Protein AF-A0A2I3BQN6-F1 (afdb_monomer)

Radius of gyration: 63.48 Å; Cα contacts (8 Å, |Δi|>4): 26; chains: 1; bounding box: 117×75×175 Å

Secondary structure (DSSP, 8-state):
-BTTB--PPP-----PPP-PPPP--PPPTT---GGG-HHHHS--------S---TT------SPPTT--PPPP-SSTT-TTSPPPPPP--PPPPSTTSTTT-GGGS--TT------GGGTSPPPPP--SS---PPPPS-S----GGG--GGG--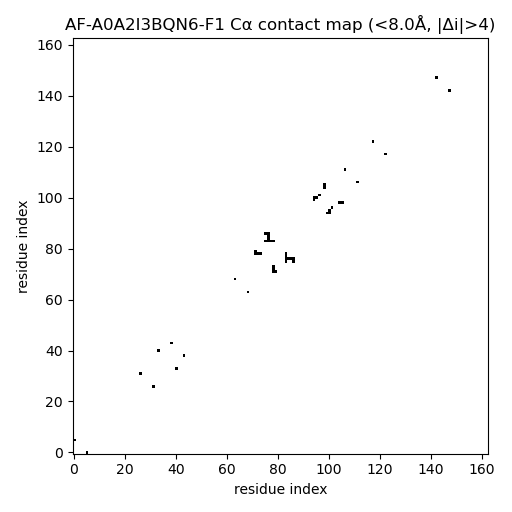---------

Organism: Mus musculus (NCBI:txid10090)

Nearest PDB structures (foldseek):
  8snb-assembly1_5B  TM=1.659E-01  e=2.841E-05  Strongylocentrotus purpuratus

Solvent-accessible surface area (backbone atoms only — not comparable to full-atom values): 12373 Å² total; per-residue (Å²): 130,57,104,80,58,78,91,73,81,86,86,80,87,83,76,82,81,79,79,75,75,77,76,84,80,70,72,58,94,85,64,72,60,68,85,79,34,53,82,76,78,40,96,67,82,86,85,82,78,90,72,83,85,58,85,87,67,80,70,75,72,86,65,74,56,95,84,61,71,81,78,77,69,79,76,64,71,72,30,90,90,49,95,57,68,89,72,85,80,84,78,75,85,63,58,81,91,33,75,83,66,43,66,82,78,56,72,53,97,81,65,69,76,88,71,70,62,67,78,86,41,92,67,78,88,85,83,68,99,61,82,87,70,73,71,78,75,87,75,71,87,73,73,57,91,85,66,69,70,80,88,73,72,79,82,78,81,75,85,80,82,82,133

Structure (mmCIF, N/CA/C/O backbone):
data_AF-A0A2I3BQN6-F1
#
_entry.id   AF-A0A2I3BQN6-F1
#
loop_
_atom_site.group_PDB
_atom_site.id
_atom_site.type_symbol
_atom_site.label_atom_id
_atom_site.label_alt_id
_atom_site.label_comp_id
_atom_site.label_asym_id
_atom_site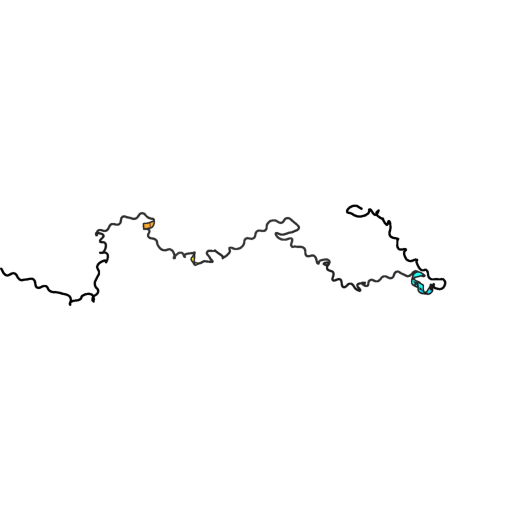.label_entity_id
_atom_site.label_seq_id
_atom_site.pdbx_PDB_ins_code
_atom_site.Cartn_x
_atom_site.Cartn_y
_atom_site.Cartn_z
_atom_site.occupancy
_atom_site.B_iso_or_equiv
_atom_site.auth_seq_id
_atom_site.auth_comp_id
_atom_site.auth_asym_id
_atom_site.auth_atom_id
_atom_site.pdbx_PDB_model_num
ATOM 1 N N . MET A 1 1 ? 85.678 -12.597 -0.741 1.00 39.19 1 MET A N 1
ATOM 2 C CA . MET A 1 1 ? 84.507 -13.455 -0.469 1.00 39.19 1 MET A CA 1
ATOM 3 C C . MET A 1 1 ? 83.895 -12.991 0.848 1.00 39.19 1 MET A C 1
ATOM 5 O O . MET A 1 1 ? 84.502 -13.217 1.883 1.00 39.19 1 MET A O 1
ATOM 9 N N . THR A 1 2 ? 82.772 -12.272 0.824 1.00 55.06 2 THR A N 1
ATOM 10 C CA . THR A 1 2 ? 81.922 -12.042 2.011 1.00 55.06 2 THR A CA 1
ATOM 11 C C . THR A 1 2 ? 80.655 -12.890 1.861 1.00 55.06 2 THR A C 1
ATOM 13 O O . THR A 1 2 ? 80.403 -13.429 0.784 1.00 55.06 2 THR A O 1
ATOM 16 N N . VAL A 1 3 ? 79.857 -13.027 2.924 1.00 59.25 3 VAL A N 1
ATOM 17 C CA . VAL A 1 3 ? 78.671 -13.914 3.045 1.00 59.25 3 VAL A CA 1
ATOM 18 C C . VAL A 1 3 ? 77.561 -13.665 1.986 1.00 59.25 3 VAL A C 1
ATOM 20 O O . VAL A 1 3 ? 76.537 -14.340 1.981 1.00 59.25 3 VAL A O 1
ATOM 23 N N . ARG A 1 4 ? 77.760 -12.753 1.022 1.00 61.00 4 ARG A N 1
ATOM 24 C CA . ARG A 1 4 ? 76.897 -12.541 -0.156 1.00 61.00 4 ARG A CA 1
ATOM 25 C C . ARG A 1 4 ? 77.674 -12.418 -1.484 1.00 61.00 4 ARG A C 1
ATOM 27 O O . ARG A 1 4 ? 77.410 -11.514 -2.266 1.00 61.00 4 ARG A O 1
ATOM 34 N N . GLY A 1 5 ? 78.598 -13.343 -1.755 1.00 68.06 5 GLY A N 1
ATOM 35 C CA . GLY A 1 5 ? 79.178 -13.563 -3.094 1.00 68.06 5 GLY A CA 1
ATOM 36 C C . GLY A 1 5 ? 80.190 -12.513 -3.588 1.00 68.06 5 GLY A C 1
ATOM 37 O O . GLY A 1 5 ? 80.454 -11.506 -2.932 1.00 68.06 5 GLY A O 1
ATOM 38 N N . THR A 1 6 ? 80.825 -12.783 -4.735 1.00 60.34 6 THR A N 1
ATOM 39 C CA . THR A 1 6 ? 81.730 -11.857 -5.444 1.00 60.34 6 THR A CA 1
ATOM 40 C C . THR A 1 6 ? 80.936 -10.750 -6.135 1.00 60.34 6 THR A C 1
ATOM 42 O O . THR A 1 6 ? 79.955 -11.022 -6.822 1.00 60.34 6 THR A O 1
ATOM 45 N N . VAL A 1 7 ? 81.364 -9.497 -5.964 1.00 61.19 7 VAL A N 1
ATOM 46 C CA . VAL A 1 7 ? 80.705 -8.315 -6.539 1.00 61.19 7 VAL A CA 1
ATOM 47 C C . VAL A 1 7 ? 80.866 -8.334 -8.063 1.00 61.19 7 VAL A C 1
ATOM 49 O O . VAL A 1 7 ? 81.908 -7.952 -8.587 1.00 61.19 7 VAL A O 1
ATOM 52 N N . GLY A 1 8 ? 79.853 -8.822 -8.777 1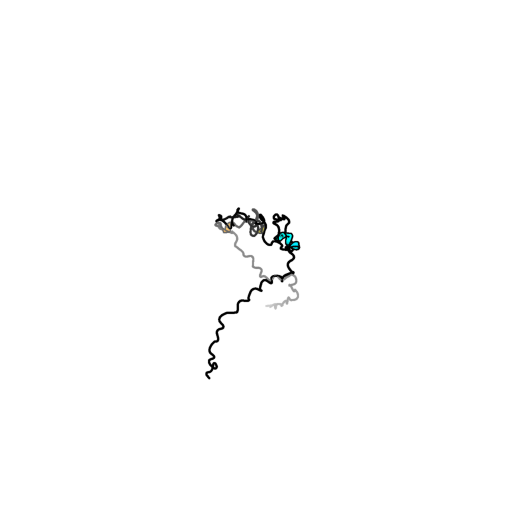.00 62.69 8 GLY A N 1
ATOM 53 C CA . GLY A 1 8 ? 79.733 -8.652 -10.222 1.00 62.69 8 GLY A CA 1
ATOM 54 C C . GLY A 1 8 ? 79.116 -7.291 -10.528 1.00 62.69 8 GLY A C 1
ATOM 55 O O . GLY A 1 8 ? 78.039 -6.976 -10.023 1.00 62.69 8 GLY A O 1
ATOM 56 N N . SER A 1 9 ? 79.793 -6.470 -11.328 1.00 58.34 9 SER A N 1
ATOM 57 C CA . SER A 1 9 ? 79.262 -5.186 -11.795 1.00 58.34 9 SER A CA 1
ATOM 58 C C . SER A 1 9 ? 77.971 -5.401 -12.607 1.00 58.34 9 SER A C 1
ATOM 60 O O . SER A 1 9 ? 77.933 -6.319 -13.430 1.00 58.34 9 SER A O 1
ATOM 62 N N . PRO A 1 10 ? 76.912 -4.589 -12.428 1.00 65.62 10 PRO A N 1
ATOM 63 C CA . PRO A 1 10 ? 75.674 -4.752 -13.187 1.00 65.62 10 PRO A CA 1
ATOM 64 C C . PRO A 1 10 ? 75.888 -4.420 -14.673 1.00 65.62 10 PRO A C 1
ATOM 66 O O . PRO A 1 10 ? 76.428 -3.367 -15.009 1.00 65.62 10 PRO A O 1
ATOM 69 N N . ALA A 1 11 ? 75.441 -5.305 -15.569 1.00 63.69 11 ALA A N 1
ATOM 70 C CA . ALA A 1 11 ? 75.417 -5.068 -17.011 1.00 63.69 11 ALA A CA 1
ATOM 71 C C . ALA A 1 11 ? 74.028 -4.560 -17.427 1.00 63.69 11 ALA A C 1
ATOM 73 O O . ALA A 1 11 ? 73.046 -5.298 -17.372 1.00 63.69 11 ALA A O 1
ATOM 74 N N . PHE A 1 12 ? 73.942 -3.296 -17.842 1.00 61.16 12 PHE A N 1
ATOM 75 C CA . PHE A 1 12 ? 72.704 -2.697 -18.341 1.00 61.16 12 PHE A CA 1
ATOM 76 C C . PHE A 1 12 ? 72.662 -2.773 -19.871 1.00 61.16 12 PHE A C 1
ATOM 78 O O . PHE A 1 12 ? 73.498 -2.178 -20.548 1.00 61.16 12 PHE A O 1
ATOM 85 N N . SER A 1 13 ? 71.679 -3.480 -20.435 1.00 67.06 13 SER A N 1
ATOM 86 C CA . SER A 1 13 ? 71.393 -3.437 -21.873 1.00 67.06 13 SER A CA 1
ATOM 87 C C . SER A 1 13 ? 70.465 -2.260 -22.170 1.00 67.06 13 SER A C 1
ATOM 89 O O . SER A 1 13 ? 69.272 -2.308 -21.868 1.00 67.06 13 SER A O 1
ATOM 91 N N . ILE A 1 14 ? 71.005 -1.195 -22.753 1.00 67.25 14 ILE A N 1
ATOM 92 C CA . ILE A 1 14 ? 70.216 -0.051 -23.204 1.00 67.25 14 ILE A CA 1
ATOM 93 C C . ILE A 1 14 ? 69.794 -0.346 -24.650 1.00 67.25 14 ILE A C 1
ATOM 95 O O . ILE A 1 14 ? 70.642 -0.483 -25.524 1.00 67.25 14 ILE A O 1
ATOM 99 N N . TYR A 1 15 ? 68.481 -0.437 -24.870 1.00 59.84 15 TYR A N 1
ATOM 100 C CA . TYR A 1 15 ? 67.782 -0.573 -26.157 1.00 59.84 15 TYR A CA 1
ATOM 101 C C . TYR A 1 15 ? 67.713 -1.963 -26.825 1.00 59.84 15 TYR A C 1
ATOM 103 O O . TYR A 1 15 ? 68.685 -2.514 -27.337 1.00 59.84 15 TYR A O 1
ATOM 111 N N . GLY A 1 16 ? 66.483 -2.486 -26.921 1.00 62.53 16 GLY A N 1
ATOM 112 C CA . GLY A 1 16 ? 66.115 -3.523 -27.883 1.00 62.53 16 GLY A CA 1
ATOM 113 C C . GLY A 1 16 ? 66.118 -2.953 -29.305 1.00 62.53 16 GLY A C 1
ATOM 114 O O . GLY A 1 16 ? 65.673 -1.829 -29.534 1.00 62.53 16 GLY A O 1
ATOM 115 N N . ARG A 1 17 ? 66.646 -3.715 -30.268 1.00 66.94 17 ARG A N 1
ATOM 116 C CA . ARG A 1 17 ? 66.668 -3.321 -31.684 1.00 66.94 17 ARG A CA 1
ATOM 117 C C . ARG A 1 17 ? 65.242 -3.147 -32.209 1.00 66.94 17 ARG A C 1
ATOM 119 O O . ARG A 1 17 ? 64.417 -4.046 -32.062 1.00 66.94 17 ARG A O 1
ATOM 126 N N . LEU A 1 18 ? 64.975 -2.014 -32.859 1.00 66.50 18 LEU A N 1
ATOM 127 C CA . LEU A 1 18 ? 63.734 -1.789 -33.596 1.00 66.50 18 LEU A CA 1
ATOM 128 C C . LEU A 1 18 ? 63.651 -2.835 -34.720 1.00 66.50 18 LEU A C 1
ATOM 130 O O . LEU A 1 18 ? 64.569 -2.933 -35.536 1.00 66.50 18 LEU A O 1
ATOM 134 N N . SER A 1 19 ? 62.584 -3.638 -34.760 1.00 63.38 19 SER A N 1
ATOM 135 C CA . SER A 1 19 ? 62.330 -4.494 -35.924 1.00 63.38 19 SER A CA 1
ATOM 136 C C . SER A 1 19 ? 62.107 -3.591 -37.130 1.00 63.38 19 SER A C 1
ATOM 138 O O . SER A 1 19 ? 61.153 -2.816 -37.150 1.00 63.38 19 SER A O 1
ATOM 140 N N . HIS A 1 20 ? 62.997 -3.668 -38.120 1.00 64.81 20 HIS A N 1
ATOM 141 C CA . HIS A 1 20 ? 62.781 -3.015 -39.403 1.00 64.81 20 HIS A CA 1
ATOM 142 C C . HIS A 1 20 ? 61.470 -3.537 -39.992 1.00 64.81 20 HIS A C 1
ATOM 144 O O . HIS A 1 20 ? 61.307 -4.742 -40.194 1.00 64.81 20 HIS A O 1
ATOM 150 N N . THR A 1 21 ? 60.535 -2.629 -40.262 1.00 66.38 21 THR A N 1
ATOM 151 C CA . THR A 1 21 ? 59.369 -2.902 -41.100 1.00 66.38 21 THR A CA 1
ATOM 152 C C . THR A 1 21 ? 59.869 -3.567 -42.379 1.00 66.38 21 THR A C 1
ATOM 154 O O . THR A 1 21 ? 60.828 -3.077 -42.980 1.00 66.38 21 THR A O 1
ATOM 157 N N . ALA A 1 22 ? 59.278 -4.702 -42.762 1.00 70.56 22 ALA A N 1
ATOM 158 C CA . ALA A 1 22 ? 59.712 -5.438 -43.944 1.00 70.56 22 ALA A CA 1
ATOM 159 C C . ALA A 1 22 ? 59.810 -4.483 -45.151 1.00 70.56 22 ALA A C 1
ATOM 161 O O . ALA A 1 22 ? 58.896 -3.674 -45.349 1.00 70.56 22 ALA A O 1
ATOM 162 N N . PRO A 1 23 ? 60.900 -4.532 -45.941 1.00 68.56 23 PRO A N 1
ATOM 163 C CA . PRO A 1 23 ? 61.029 -3.676 -47.109 1.00 68.56 23 PRO A CA 1
ATOM 164 C C . PRO A 1 23 ? 59.864 -3.961 -48.056 1.00 68.56 23 PRO A C 1
ATOM 166 O O . PRO A 1 23 ? 59.533 -5.119 -48.316 1.00 68.56 23 PRO A O 1
ATOM 169 N N . VAL A 1 24 ? 59.226 -2.900 -48.555 1.00 69.75 24 VAL A N 1
ATOM 170 C CA . VAL A 1 24 ? 58.180 -3.007 -49.575 1.00 69.75 24 VAL A CA 1
ATOM 171 C C . VAL A 1 24 ? 58.809 -3.673 -50.794 1.00 69.75 24 VAL A C 1
ATOM 173 O O . VAL A 1 24 ? 59.597 -3.058 -51.509 1.00 69.75 24 VAL A O 1
ATOM 176 N N . LEU A 1 25 ? 58.505 -4.955 -51.000 1.00 73.69 25 LEU A N 1
ATOM 177 C CA . LEU A 1 25 ? 58.992 -5.715 -52.142 1.00 73.69 25 LEU A CA 1
ATOM 178 C C . LEU A 1 25 ? 58.265 -5.209 -53.385 1.00 73.69 25 LEU A C 1
ATOM 180 O O . LEU A 1 25 ? 57.142 -5.621 -53.683 1.00 73.69 25 LEU A O 1
ATOM 184 N N . THR A 1 26 ? 58.893 -4.283 -54.098 1.00 75.50 26 THR A N 1
ATOM 185 C CA . THR A 1 26 ? 58.421 -3.884 -55.417 1.00 75.50 26 THR A CA 1
ATOM 186 C C . THR A 1 26 ? 58.622 -5.057 -56.380 1.00 75.50 26 THR A C 1
ATOM 188 O O . THR A 1 26 ? 59.652 -5.739 -56.336 1.00 75.50 26 THR A O 1
ATOM 191 N N . PRO A 1 27 ? 57.631 -5.374 -57.228 1.00 81.88 27 PRO A N 1
ATOM 192 C CA . PRO A 1 27 ? 57.791 -6.441 -58.200 1.00 81.88 27 PRO A CA 1
ATOM 193 C C . PRO A 1 27 ? 58.942 -6.108 -59.160 1.00 81.88 27 PRO A C 1
ATOM 195 O O . PRO A 1 27 ? 59.178 -4.949 -59.501 1.00 81.88 27 PRO A O 1
ATOM 198 N N . GLY A 1 28 ? 59.681 -7.134 -59.587 1.00 82.06 28 GLY A N 1
ATOM 199 C CA . GLY A 1 28 ? 60.779 -6.971 -60.540 1.00 82.06 28 GLY A CA 1
ATOM 200 C C . GLY A 1 28 ? 60.308 -6.479 -61.919 1.00 82.06 28 GLY A C 1
ATOM 201 O O . GLY A 1 28 ? 59.113 -6.558 -62.234 1.00 82.06 28 GLY A O 1
ATOM 202 N N . PRO A 1 29 ? 61.230 -5.994 -62.769 1.00 77.25 29 PRO A N 1
ATOM 203 C CA . PRO A 1 29 ? 60.906 -5.586 -64.135 1.00 77.25 29 PRO A CA 1
ATOM 204 C C . PRO A 1 29 ? 60.225 -6.747 -64.883 1.00 77.25 29 PRO A C 1
ATOM 206 O O . PRO A 1 29 ? 60.686 -7.884 -64.831 1.00 77.25 29 PRO A O 1
ATOM 209 N N . GLY A 1 30 ? 59.072 -6.484 -65.507 1.00 76.94 30 GLY A N 1
ATOM 210 C CA . GLY A 1 30 ? 58.251 -7.499 -66.188 1.00 76.94 30 GLY A CA 1
ATOM 211 C C . GLY A 1 30 ? 57.214 -8.231 -65.318 1.00 76.94 30 GLY A C 1
ATOM 212 O O . GLY A 1 30 ? 56.367 -8.935 -65.859 1.00 76.94 30 GLY A O 1
ATOM 213 N N . ARG A 1 31 ? 57.208 -8.046 -63.987 1.00 80.94 31 ARG A N 1
ATOM 214 C CA . ARG A 1 31 ? 56.121 -8.532 -63.100 1.00 80.94 31 ARG A CA 1
ATOM 215 C C . ARG A 1 31 ? 55.003 -7.513 -62.866 1.00 80.94 31 ARG A C 1
ATOM 217 O O . ARG A 1 31 ? 54.052 -7.807 -62.143 1.00 80.94 31 ARG A O 1
ATOM 224 N N . TYR A 1 32 ? 55.105 -6.332 -63.465 1.00 78.12 32 TYR A N 1
ATOM 225 C CA . TYR A 1 32 ? 54.038 -5.339 -63.444 1.00 78.12 32 TYR A CA 1
ATOM 226 C C . TYR A 1 32 ? 52.966 -5.728 -64.464 1.00 78.12 32 TYR A C 1
ATOM 228 O O . TYR A 1 32 ? 53.247 -5.829 -65.653 1.00 78.12 32 TYR A O 1
ATOM 236 N N . TYR A 1 33 ? 51.732 -5.919 -64.001 1.00 79.06 33 TYR A N 1
ATOM 237 C CA . TYR A 1 33 ? 50.564 -6.143 -64.857 1.00 79.06 33 TYR A CA 1
ATOM 238 C C . TYR A 1 33 ? 49.588 -4.969 -64.693 1.00 79.06 33 TYR A C 1
ATOM 240 O O . TYR A 1 33 ? 48.593 -5.107 -63.975 1.00 79.06 33 TYR A O 1
ATOM 248 N N . PRO A 1 34 ? 49.866 -3.805 -65.312 1.00 74.69 34 PRO A N 1
ATOM 249 C CA . PRO A 1 34 ? 49.043 -2.603 -65.148 1.00 74.69 34 PRO A CA 1
ATOM 250 C C . PRO A 1 34 ? 47.605 -2.807 -65.647 1.00 74.69 34 PRO A C 1
ATOM 252 O O . PRO A 1 34 ? 46.674 -2.247 -65.074 1.00 74.69 34 PRO A O 1
ATOM 255 N N . GLU A 1 35 ? 47.406 -3.701 -66.620 1.00 79.31 35 GLU A N 1
ATOM 256 C CA . GLU A 1 35 ? 46.089 -4.090 -67.147 1.00 79.31 35 GLU A CA 1
ATOM 257 C C . GLU A 1 35 ? 45.154 -4.670 -66.074 1.00 79.31 35 GLU A C 1
ATOM 259 O O . GLU A 1 35 ? 43.933 -4.531 -66.134 1.00 79.31 35 GLU A O 1
ATOM 264 N N . ARG A 1 36 ? 45.721 -5.308 -65.043 1.00 75.31 36 ARG A N 1
ATOM 265 C CA . ARG A 1 36 ? 44.955 -5.875 -63.920 1.00 75.31 36 ARG A CA 1
ATOM 266 C C . ARG A 1 36 ? 44.658 -4.839 -62.838 1.00 75.31 36 ARG A C 1
ATOM 268 O O . ARG A 1 36 ? 43.816 -5.076 -61.977 1.00 75.31 36 ARG A O 1
ATOM 275 N N . ALA A 1 37 ? 45.316 -3.686 -62.893 1.00 72.50 37 ALA A N 1
ATOM 276 C CA . ALA A 1 37 ? 45.204 -2.612 -61.920 1.00 72.50 37 ALA A CA 1
ATOM 277 C C . ALA A 1 37 ? 44.171 -1.554 -62.342 1.00 72.50 37 ALA A C 1
ATOM 279 O O . ALA A 1 37 ? 44.306 -0.392 -61.985 1.00 72.50 37 ALA A O 1
ATOM 280 N N . ARG A 1 38 ? 43.110 -1.932 -63.072 1.00 71.69 38 ARG A N 1
ATOM 281 C CA . ARG A 1 38 ? 42.095 -1.001 -63.607 1.00 71.69 38 ARG A CA 1
ATOM 282 C C . ARG A 1 38 ? 41.536 -0.025 -62.561 1.00 71.69 38 ARG A C 1
ATOM 284 O O . ARG A 1 38 ? 41.334 1.140 -62.874 1.00 71.69 38 ARG A O 1
ATOM 291 N N . ASN A 1 39 ? 41.341 -0.491 -61.325 1.00 70.69 39 ASN A N 1
ATOM 292 C CA . ASN A 1 39 ? 40.821 0.315 -60.211 1.00 70.69 39 ASN A CA 1
ATOM 293 C C . ASN A 1 39 ? 41.846 1.306 -59.623 1.00 70.69 39 ASN A C 1
ATOM 295 O O . ASN A 1 39 ? 41.467 2.167 -58.838 1.00 70.69 39 ASN A O 1
ATOM 299 N N . VAL A 1 40 ? 43.130 1.137 -59.943 1.00 72.50 40 VAL A N 1
ATOM 300 C CA . VAL A 1 40 ? 44.248 1.985 -59.496 1.00 72.50 40 VAL A CA 1
ATOM 301 C C . VAL A 1 40 ? 44.690 2.918 -60.626 1.00 72.50 40 VAL A C 1
ATOM 303 O O . VAL A 1 40 ? 45.000 4.077 -60.378 1.00 72.50 40 VAL A O 1
ATOM 306 N N . THR A 1 41 ? 44.688 2.423 -61.866 1.00 75.94 41 THR A N 1
ATOM 307 C CA . THR A 1 41 ? 45.097 3.156 -63.072 1.00 75.94 41 THR A CA 1
ATOM 308 C C . THR A 1 41 ? 44.064 4.193 -63.509 1.00 75.94 41 THR A C 1
ATOM 310 O O . THR A 1 41 ? 44.435 5.245 -64.022 1.00 75.94 41 THR A O 1
ATOM 313 N N . TYR A 1 42 ? 42.771 3.921 -63.310 1.00 81.62 42 TYR A N 1
ATOM 314 C CA . TYR A 1 42 ? 41.696 4.815 -63.732 1.00 81.62 42 TYR A CA 1
ATOM 315 C C . TYR A 1 42 ? 40.851 5.257 -62.538 1.00 81.62 42 TYR A C 1
ATOM 317 O O . TYR A 1 42 ? 40.541 4.432 -61.673 1.00 81.62 42 TYR A O 1
ATOM 325 N N . PRO A 1 43 ? 40.429 6.534 -62.490 1.00 80.25 43 PRO A N 1
ATOM 326 C CA . PRO A 1 43 ? 39.516 6.992 -61.458 1.00 80.25 43 PRO A CA 1
ATOM 327 C C . PRO A 1 43 ? 38.198 6.214 -61.564 1.00 80.25 43 PRO A C 1
ATOM 329 O O . PRO A 1 43 ? 37.550 6.190 -62.609 1.00 80.25 43 PRO A O 1
ATOM 332 N N . SER A 1 44 ? 37.804 5.566 -60.470 1.00 81.62 44 SER A N 1
ATOM 333 C CA . SER A 1 44 ? 36.503 4.912 -60.331 1.00 81.62 44 SER A CA 1
ATOM 334 C C . SER A 1 44 ? 35.617 5.741 -59.412 1.00 81.62 44 SER A C 1
ATOM 336 O O . SER A 1 44 ? 36.086 6.279 -58.410 1.00 81.62 44 SER A O 1
ATOM 338 N N . ALA A 1 45 ? 34.317 5.789 -59.708 1.00 84.81 45 ALA A N 1
ATOM 339 C CA . ALA A 1 45 ? 33.336 6.359 -58.793 1.00 84.81 45 ALA A CA 1
ATOM 340 C C . ALA A 1 45 ? 33.381 5.630 -57.432 1.00 84.81 45 ALA A C 1
ATOM 342 O O . ALA A 1 45 ? 33.627 4.412 -57.398 1.00 84.81 45 ALA A O 1
ATOM 343 N N . PRO A 1 46 ? 33.152 6.342 -56.314 1.00 84.31 46 PRO A N 1
ATOM 344 C CA . PRO A 1 46 ? 33.143 5.733 -54.995 1.00 84.31 46 PRO A CA 1
ATOM 345 C C . PRO A 1 46 ? 32.013 4.701 -54.902 1.00 84.31 46 PRO A C 1
ATOM 347 O O . PRO A 1 46 ? 30.879 4.939 -55.317 1.00 84.31 46 PRO A O 1
ATOM 350 N N . ARG A 1 47 ? 32.328 3.518 -54.367 1.00 82.12 47 ARG A N 1
ATOM 351 C CA . ARG A 1 47 ? 31.365 2.423 -54.214 1.00 82.12 47 ARG A CA 1
ATOM 352 C C . ARG A 1 47 ? 30.841 2.409 -52.784 1.00 82.12 47 ARG A C 1
ATOM 354 O O . ARG A 1 47 ? 31.541 1.983 -51.868 1.00 82.12 47 ARG A O 1
ATOM 361 N N . HIS A 1 48 ? 29.606 2.860 -52.605 1.00 83.44 48 HIS A N 1
ATOM 362 C CA . HIS A 1 48 ? 28.919 2.832 -51.317 1.00 83.44 48 HIS A CA 1
ATOM 363 C C . HIS A 1 48 ? 27.983 1.622 -51.235 1.00 83.44 48 HIS A C 1
ATOM 365 O O . HIS A 1 48 ? 27.426 1.168 -52.232 1.00 83.44 48 HIS A O 1
ATOM 371 N N . THR A 1 49 ? 27.814 1.068 -50.038 1.00 82.75 49 THR A N 1
ATOM 372 C CA . THR A 1 49 ? 26.894 -0.043 -49.779 1.00 82.75 49 THR A CA 1
ATOM 373 C C . THR A 1 49 ? 26.188 0.235 -48.461 1.00 82.75 49 THR A C 1
ATOM 375 O O . THR A 1 49 ? 26.854 0.518 -47.470 1.00 82.75 49 THR A O 1
ATOM 378 N N . ILE A 1 50 ? 24.854 0.164 -48.462 1.00 82.06 50 ILE A N 1
ATOM 379 C CA . ILE A 1 50 ? 24.001 0.389 -47.277 1.00 82.06 50 ILE A CA 1
ATOM 380 C C . ILE A 1 50 ? 23.775 -0.926 -46.504 1.00 82.06 50 ILE A C 1
ATOM 382 O O . ILE A 1 50 ? 23.219 -0.938 -45.412 1.00 82.06 50 ILE A O 1
ATOM 386 N N . ALA A 1 51 ? 24.225 -2.057 -47.054 1.00 82.12 51 ALA A N 1
ATOM 387 C CA . ALA A 1 51 ? 24.042 -3.356 -46.428 1.00 82.12 51 ALA A CA 1
ATOM 388 C C . ALA A 1 51 ? 24.776 -3.437 -45.075 1.00 82.12 51 ALA A C 1
ATOM 390 O O . ALA A 1 51 ? 25.947 -3.042 -44.981 1.00 82.12 51 ALA A O 1
ATOM 391 N N . PRO A 1 52 ? 24.121 -3.985 -44.038 1.00 72.62 52 PRO A N 1
ATOM 392 C CA . PRO A 1 52 ? 24.760 -4.214 -42.754 1.00 72.62 52 PRO A CA 1
ATOM 393 C C . PRO A 1 52 ? 25.901 -5.226 -42.916 1.00 72.62 52 PRO A C 1
ATOM 395 O O . PRO A 1 52 ? 25.718 -6.322 -43.439 1.00 72.62 52 PRO A O 1
ATOM 398 N N . ARG A 1 53 ? 27.100 -4.861 -42.454 1.00 74.06 53 ARG A N 1
ATOM 399 C CA . ARG A 1 53 ? 28.261 -5.763 -42.372 1.00 74.06 53 ARG A CA 1
ATOM 400 C C . ARG A 1 53 ? 28.296 -6.438 -41.003 1.00 74.06 53 ARG A C 1
ATOM 402 O O . ARG A 1 53 ? 29.245 -6.272 -40.248 1.00 74.06 53 ARG A O 1
ATOM 409 N N . ASN A 1 54 ? 27.229 -7.151 -40.656 1.00 71.62 54 ASN A N 1
ATOM 410 C CA . ASN A 1 54 ? 27.092 -7.843 -39.370 1.00 71.62 54 ASN A CA 1
ATOM 411 C C . ASN A 1 54 ? 27.565 -9.309 -39.412 1.00 71.62 54 ASN A C 1
ATOM 413 O O . ASN A 1 54 ? 27.253 -10.081 -38.507 1.00 71.62 54 ASN A O 1
ATOM 417 N N . TRP A 1 55 ? 28.330 -9.704 -40.437 1.00 68.31 55 TRP A N 1
ATOM 418 C CA . TRP A 1 55 ? 28.881 -11.054 -40.540 1.00 68.31 55 TRP A CA 1
ATOM 419 C C . TRP A 1 55 ? 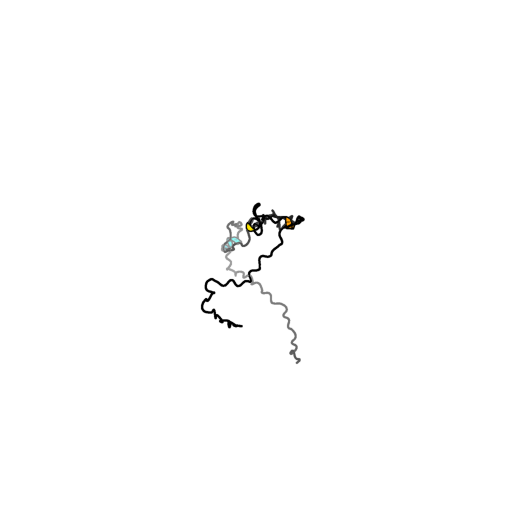29.819 -11.345 -39.359 1.00 68.31 55 TRP A C 1
ATOM 421 O O . TRP A 1 55 ? 30.866 -10.716 -39.223 1.00 68.31 55 TRP A O 1
ATOM 431 N N . GLY A 1 56 ? 29.424 -12.283 -38.495 1.00 68.19 56 GLY A N 1
ATOM 432 C CA . GLY A 1 56 ? 30.181 -12.688 -37.304 1.00 68.19 56 GLY A CA 1
ATOM 433 C C . GLY A 1 56 ? 29.818 -11.958 -36.004 1.00 68.19 56 GLY A C 1
ATOM 434 O O . GLY A 1 56 ? 30.347 -12.311 -34.953 1.00 68.19 56 GLY A O 1
ATOM 435 N N . ILE A 1 57 ? 28.894 -10.990 -36.024 1.00 64.81 57 ILE A N 1
ATOM 436 C CA . ILE A 1 57 ? 28.425 -10.325 -34.800 1.00 64.81 57 ILE A CA 1
ATOM 437 C C . ILE A 1 57 ? 27.289 -11.160 -34.191 1.00 64.81 57 ILE A C 1
ATOM 439 O O . ILE A 1 57 ? 26.111 -10.875 -34.378 1.00 64.81 57 ILE A O 1
ATOM 443 N N . LEU A 1 58 ? 27.658 -12.196 -33.433 1.00 62.09 58 LEU A N 1
ATOM 444 C CA . LEU A 1 58 ? 26.775 -12.884 -32.477 1.00 62.09 58 LEU A CA 1
ATOM 445 C C . LEU A 1 58 ? 26.773 -12.177 -31.111 1.00 62.09 58 LEU A C 1
ATOM 447 O O . LEU A 1 58 ? 26.544 -12.796 -30.075 1.00 62.09 58 LEU A O 1
ATOM 451 N N . ALA A 1 59 ? 27.085 -10.882 -31.074 1.00 64.31 59 ALA A N 1
ATOM 452 C CA . ALA A 1 59 ? 27.038 -10.126 -29.837 1.00 64.31 59 ALA A CA 1
ATOM 453 C C . ALA A 1 59 ? 25.570 -9.857 -29.505 1.00 64.31 59 ALA A C 1
ATOM 455 O O . ALA A 1 59 ? 24.954 -8.928 -30.033 1.00 64.31 59 ALA A O 1
ATOM 456 N N . LYS A 1 60 ? 25.006 -10.691 -28.629 1.00 65.00 60 LYS A N 1
ATOM 457 C CA . LYS A 1 60 ? 23.828 -10.335 -27.842 1.00 65.00 60 LYS A CA 1
ATOM 458 C C . LYS A 1 60 ? 24.197 -9.032 -27.134 1.00 65.00 60 LYS A C 1
ATOM 460 O O . LYS A 1 60 ? 25.032 -9.050 -26.240 1.00 65.00 60 LYS A O 1
ATOM 465 N N . GLN A 1 61 ? 23.695 -7.904 -27.632 1.00 65.25 61 GLN A N 1
ATOM 466 C CA . GLN A 1 61 ? 23.982 -6.591 -27.062 1.00 65.25 61 GLN A CA 1
ATOM 467 C C . GLN A 1 61 ? 23.547 -6.632 -25.592 1.00 65.25 61 GLN A C 1
ATOM 469 O O . GLN A 1 61 ? 22.356 -6.694 -25.298 1.00 65.25 61 GLN A O 1
ATOM 474 N N . GLU A 1 62 ? 24.517 -6.689 -24.677 1.00 69.12 62 GLU A N 1
ATOM 475 C CA . GLU A 1 62 ? 24.277 -6.626 -23.227 1.00 69.12 62 GLU A CA 1
ATOM 476 C C . GLU A 1 62 ? 23.861 -5.216 -22.795 1.00 69.12 62 GLU A C 1
ATOM 478 O O . GLU A 1 62 ? 23.395 -4.996 -21.679 1.00 69.12 62 GLU A O 1
ATOM 483 N N . THR A 1 63 ? 24.017 -4.248 -23.693 1.00 73.06 63 THR A N 1
ATOM 484 C CA . THR A 1 63 ? 23.618 -2.870 -23.498 1.00 73.06 63 THR A CA 1
ATOM 485 C C . THR A 1 63 ? 22.122 -2.706 -23.781 1.00 73.06 63 THR A C 1
ATOM 487 O O . THR A 1 63 ? 21.652 -3.034 -24.874 1.00 73.06 63 THR A O 1
ATOM 490 N N . PRO A 1 64 ? 21.348 -2.186 -22.812 1.00 81.62 64 PRO A N 1
ATOM 491 C CA . PRO A 1 64 ? 19.944 -1.866 -23.029 1.00 81.62 64 PRO A CA 1
ATOM 492 C C . PRO A 1 64 ? 19.804 -0.887 -24.201 1.00 81.62 64 PRO A C 1
ATOM 494 O O . PRO A 1 64 ? 20.539 0.095 -24.305 1.00 81.62 64 PRO A O 1
ATOM 497 N N . GLY A 1 65 ? 18.855 -1.165 -25.097 1.00 81.94 65 GLY A N 1
ATOM 498 C CA . GLY A 1 65 ? 18.569 -0.298 -26.236 1.00 81.94 65 GLY A CA 1
ATOM 499 C C . GLY A 1 65 ? 17.991 1.059 -25.809 1.00 81.94 65 GLY A C 1
ATOM 500 O O . GLY A 1 65 ? 17.599 1.243 -24.650 1.00 81.94 65 GLY A O 1
ATOM 501 N N . PRO A 1 66 ? 17.878 2.025 -26.735 1.00 76.69 66 PRO A N 1
ATOM 502 C CA . PRO A 1 66 ? 17.201 3.287 -26.451 1.00 76.69 66 PRO A CA 1
ATOM 503 C C . PRO A 1 66 ? 15.764 3.004 -25.980 1.00 76.69 66 PRO A C 1
ATOM 505 O O . PRO A 1 66 ? 15.000 2.331 -26.665 1.00 76.69 66 PRO A O 1
ATOM 508 N N . GLY A 1 67 ? 15.417 3.458 -24.771 1.00 78.44 67 GLY A N 1
ATOM 509 C CA . GLY A 1 67 ? 14.119 3.189 -24.132 1.00 78.44 67 GLY A CA 1
ATOM 510 C C . GLY A 1 67 ? 14.043 1.921 -23.269 1.00 78.44 67 GLY A C 1
ATOM 511 O O . GLY A 1 67 ? 13.026 1.699 -22.623 1.00 78.44 67 GLY A O 1
ATOM 512 N N . SER A 1 68 ? 15.108 1.114 -23.188 1.00 84.69 68 SER A N 1
ATOM 513 C CA . SER A 1 68 ? 15.176 -0.045 -22.274 1.00 84.69 68 SER A CA 1
ATOM 514 C C . SER A 1 68 ? 15.532 0.335 -20.827 1.00 84.69 68 SER A C 1
ATOM 516 O O . SER A 1 68 ? 15.567 -0.522 -19.949 1.00 84.69 68 SER A O 1
ATOM 518 N N . TYR A 1 69 ? 15.794 1.616 -20.559 1.00 82.81 69 TYR A N 1
ATOM 519 C CA . TYR A 1 69 ? 16.027 2.118 -19.209 1.00 82.81 69 TYR A CA 1
ATOM 520 C C . TYR A 1 69 ? 14.694 2.424 -18.526 1.00 82.81 69 TYR A C 1
ATOM 522 O O . TYR A 1 69 ? 13.985 3.354 -18.910 1.00 82.81 69 TYR A O 1
ATOM 530 N N . THR A 1 70 ? 14.363 1.671 -17.481 1.00 81.62 70 THR A N 1
ATOM 531 C CA . THR A 1 70 ? 13.224 1.978 -16.612 1.00 81.62 70 THR A CA 1
ATOM 532 C C . THR A 1 70 ? 13.642 2.987 -15.552 1.00 81.62 70 THR A C 1
ATOM 534 O O . THR A 1 70 ? 14.547 2.717 -14.759 1.00 81.62 70 THR A O 1
ATOM 537 N N . VAL A 1 71 ? 12.973 4.139 -15.504 1.00 79.75 71 VAL A N 1
ATOM 538 C CA . VAL A 1 71 ? 13.150 5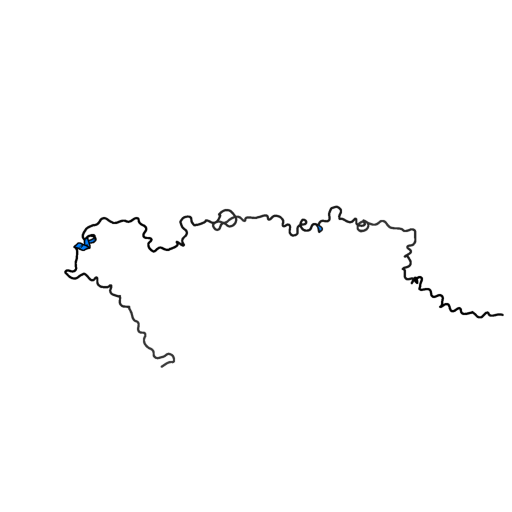.088 -14.400 1.00 79.75 71 VAL A CA 1
ATOM 539 C C . VAL A 1 71 ? 12.404 4.587 -13.158 1.00 79.75 71 VAL A C 1
ATOM 541 O O . VAL A 1 71 ? 11.279 4.096 -13.280 1.00 79.75 71 VAL A O 1
ATOM 544 N N . PRO A 1 72 ? 12.998 4.684 -11.957 1.00 79.50 72 PRO A N 1
ATOM 545 C CA . PRO A 1 72 ? 12.288 4.361 -10.727 1.00 79.50 72 PRO A CA 1
ATOM 546 C C . PRO A 1 72 ? 11.107 5.322 -10.528 1.00 79.50 72 PRO A C 1
ATOM 548 O O . PRO A 1 72 ? 11.172 6.486 -10.930 1.00 79.50 72 PRO A O 1
ATOM 551 N N . SER A 1 73 ? 10.033 4.845 -9.889 1.00 77.62 73 SER A N 1
ATOM 552 C CA . SER A 1 73 ? 8.867 5.680 -9.574 1.00 77.62 73 SER A CA 1
ATOM 553 C C . SER A 1 73 ? 9.291 6.921 -8.787 1.00 77.62 73 SER A C 1
ATOM 555 O O . SER A 1 73 ? 9.945 6.821 -7.748 1.00 77.62 73 SER A O 1
ATOM 557 N N . LEU A 1 74 ? 8.890 8.095 -9.276 1.00 75.7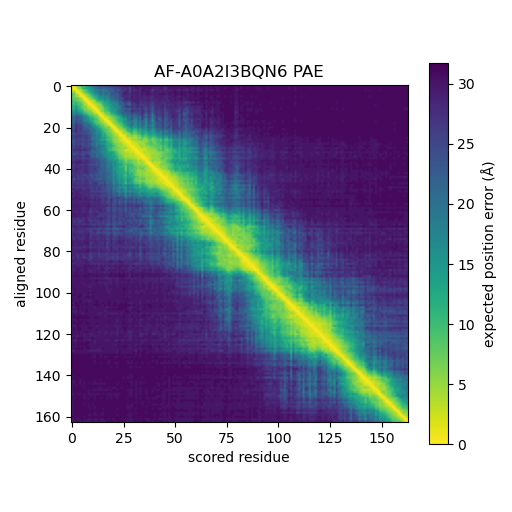5 74 LEU A N 1
ATOM 558 C CA . LEU A 1 74 ? 9.095 9.372 -8.589 1.00 75.75 74 LEU A CA 1
ATOM 559 C C . LEU A 1 74 ? 7.959 9.695 -7.602 1.00 75.75 74 LEU A C 1
ATOM 561 O O . LEU A 1 74 ? 7.978 10.747 -6.968 1.00 75.75 74 LEU A O 1
ATOM 565 N N . LEU A 1 75 ? 6.963 8.813 -7.484 1.00 75.25 75 LEU A N 1
ATOM 566 C CA . LEU A 1 75 ? 5.823 8.969 -6.588 1.00 75.25 75 LEU A CA 1
ATOM 567 C C . LEU A 1 75 ? 6.044 8.125 -5.319 1.00 75.25 75 LEU A C 1
ATOM 569 O O . LEU A 1 75 ? 6.207 6.908 -5.413 1.00 75.25 75 LEU A O 1
ATOM 573 N N . GLY A 1 76 ? 6.020 8.760 -4.142 1.00 73.31 76 GLY A N 1
ATOM 574 C CA . GLY A 1 76 ? 6.089 8.099 -2.828 1.00 73.31 76 GLY A CA 1
ATOM 575 C C . GLY A 1 76 ? 7.407 8.290 -2.059 1.00 73.31 76 GLY A C 1
ATOM 576 O O . GLY A 1 76 ? 8.331 8.965 -2.510 1.00 73.31 76 GLY A O 1
ATOM 577 N N . SER A 1 77 ? 7.503 7.695 -0.864 1.00 66.19 77 SER A N 1
ATOM 578 C CA . SER A 1 77 ? 8.679 7.793 0.019 1.00 66.19 77 SER A CA 1
ATOM 579 C C . SER A 1 77 ? 9.804 6.831 -0.370 1.00 66.19 77 SER A C 1
ATOM 581 O O . SER A 1 77 ? 10.047 5.845 0.334 1.00 66.19 77 SER A O 1
ATOM 583 N N . ARG A 1 78 ? 10.473 7.065 -1.501 1.00 67.38 78 ARG A N 1
ATOM 584 C CA . ARG A 1 78 ? 11.810 6.499 -1.801 1.00 67.38 78 ARG A CA 1
ATOM 585 C C . ARG A 1 78 ? 12.381 7.005 -3.126 1.00 67.38 78 ARG A C 1
ATOM 587 O O . ARG A 1 78 ? 12.957 6.252 -3.907 1.00 67.38 78 ARG A O 1
ATOM 594 N N . VAL A 1 79 ? 12.216 8.294 -3.402 1.00 75.75 79 VAL A N 1
ATOM 595 C CA . VAL A 1 79 ? 12.763 8.877 -4.628 1.00 75.75 79 VAL A CA 1
ATOM 596 C C . VAL A 1 79 ? 14.275 9.025 -4.476 1.00 75.75 79 VAL A C 1
ATOM 598 O O . VAL A 1 79 ? 14.750 9.862 -3.722 1.00 75.75 79 VAL A O 1
ATOM 601 N N . ILE A 1 80 ? 15.044 8.219 -5.211 1.00 75.38 80 ILE A N 1
ATOM 602 C CA . ILE A 1 80 ? 16.521 8.219 -5.159 1.00 75.38 80 ILE A CA 1
ATOM 603 C C . ILE A 1 80 ? 17.098 9.592 -5.551 1.00 75.38 80 ILE A C 1
ATOM 605 O O . ILE A 1 80 ? 18.134 10.013 -5.053 1.00 75.38 80 ILE A O 1
ATOM 609 N N . SER A 1 81 ? 16.409 10.301 -6.445 1.00 76.81 81 SER A N 1
ATOM 610 C CA . SER A 1 81 ? 16.877 11.555 -7.040 1.00 76.81 81 SER A CA 1
ATOM 611 C C . SER A 1 81 ? 16.591 12.807 -6.200 1.00 76.81 81 SER A C 1
ATOM 613 O O . SER A 1 81 ? 17.197 13.844 -6.474 1.00 76.81 81 SER A O 1
ATOM 615 N N . LYS A 1 82 ? 15.648 12.774 -5.250 1.00 76.38 82 LYS A N 1
ATOM 616 C CA . LYS A 1 82 ? 15.155 13.977 -4.557 1.00 76.38 82 LYS A CA 1
ATOM 617 C C . LYS A 1 82 ? 14.780 13.666 -3.116 1.00 76.38 82 LYS A C 1
ATOM 619 O O . LYS A 1 82 ? 14.287 12.585 -2.818 1.00 76.38 82 LYS A O 1
ATOM 624 N N . VAL A 1 83 ? 14.936 14.654 -2.237 1.00 76.50 83 VAL A N 1
ATOM 625 C CA . VAL A 1 83 ? 14.440 14.560 -0.860 1.00 76.50 83 VAL A CA 1
ATOM 626 C C . VAL A 1 83 ? 12.912 14.437 -0.899 1.00 76.50 83 VAL A C 1
ATOM 628 O O . VAL A 1 83 ? 12.230 15.330 -1.397 1.00 76.50 83 VAL A O 1
ATOM 631 N N . SER A 1 84 ? 12.378 13.318 -0.405 1.00 75.31 84 SER A N 1
ATOM 632 C CA . SER A 1 84 ? 10.936 13.071 -0.286 1.00 75.31 84 SER A CA 1
ATOM 633 C C . SER A 1 84 ? 10.479 13.232 1.162 1.00 75.31 84 SER A C 1
ATOM 635 O O . SER A 1 84 ? 11.179 12.795 2.075 1.00 75.31 84 SER A O 1
ATOM 637 N N . ALA A 1 85 ? 9.284 13.784 1.375 1.00 78.06 85 ALA A N 1
ATOM 638 C CA . ALA A 1 85 ? 8.656 13.823 2.694 1.00 78.06 85 ALA A CA 1
ATOM 639 C C . ALA A 1 85 ? 8.393 12.398 3.237 1.00 78.06 85 ALA A C 1
ATOM 641 O O . ALA A 1 85 ? 8.187 11.465 2.449 1.00 78.06 85 ALA A O 1
ATOM 642 N N . PRO A 1 86 ? 8.388 12.201 4.568 1.00 77.69 86 PRO A N 1
ATOM 643 C CA . PRO A 1 86 ? 8.053 10.910 5.159 1.00 77.69 86 PRO A CA 1
ATOM 644 C C . PRO A 1 86 ? 6.624 10.492 4.777 1.00 77.69 86 PRO A C 1
ATOM 646 O O . PRO A 1 86 ? 5.698 11.298 4.818 1.00 77.69 86 PRO A O 1
ATOM 649 N N . THR A 1 87 ? 6.440 9.225 4.399 1.00 78.25 87 THR A N 1
ATOM 650 C CA . THR A 1 87 ? 5.112 8.633 4.170 1.00 78.25 87 THR A CA 1
ATOM 651 C C . THR A 1 87 ? 4.742 7.785 5.375 1.00 78.25 87 THR A C 1
ATOM 653 O O . THR A 1 87 ? 5.449 6.837 5.715 1.00 78.25 87 THR A O 1
ATOM 656 N N . TYR A 1 88 ? 3.628 8.127 6.015 1.00 80.12 88 TYR A N 1
ATOM 657 C CA . TYR A 1 88 ? 3.082 7.383 7.142 1.00 80.12 88 TYR A CA 1
ATOM 658 C C . TYR A 1 88 ? 1.922 6.518 6.658 1.00 80.12 88 TYR A C 1
ATOM 660 O O . TYR A 1 88 ? 1.074 6.976 5.896 1.00 80.12 88 TYR A O 1
ATOM 668 N N . SER A 1 89 ? 1.882 5.267 7.108 1.00 77.56 89 SER A N 1
ATOM 669 C CA . SER A 1 89 ? 0.725 4.393 6.929 1.00 77.56 89 SER A CA 1
ATOM 670 C C . SER A 1 89 ? 0.130 4.091 8.296 1.00 77.56 89 SER A C 1
ATOM 672 O O . SER A 1 89 ? 0.855 3.859 9.262 1.00 77.56 89 SER A O 1
ATOM 674 N N . ILE A 1 90 ? -1.195 4.131 8.385 1.00 81.75 90 ILE A N 1
ATOM 675 C CA . ILE A 1 90 ? -1.921 3.685 9.570 1.00 81.75 90 ILE A CA 1
ATOM 676 C C . ILE A 1 90 ? -2.354 2.256 9.261 1.00 81.75 90 ILE A C 1
ATOM 678 O O . ILE A 1 90 ? -3.256 2.040 8.454 1.00 81.75 90 ILE A O 1
ATOM 682 N N . TYR A 1 91 ? -1.670 1.276 9.851 1.00 72.94 91 TYR A N 1
ATOM 683 C CA . TYR A 1 91 ? -2.117 -0.112 9.792 1.00 72.94 91 TYR A CA 1
ATOM 684 C C . TYR A 1 91 ? -3.441 -0.235 10.562 1.00 72.94 91 TYR A C 1
ATOM 686 O O . TYR A 1 91 ? -3.614 0.387 11.615 1.00 72.94 91 TYR A O 1
ATOM 694 N N . SER A 1 92 ? -4.399 -1.004 10.039 1.00 75.94 92 SER A N 1
ATOM 695 C CA . SER A 1 92 ? -5.634 -1.315 10.768 1.00 75.94 92 SER A CA 1
ATOM 696 C C . SER A 1 92 ? -5.301 -2.005 12.093 1.00 75.94 92 SER A C 1
ATOM 698 O O . SER A 1 92 ? -4.275 -2.671 12.205 1.00 75.94 92 SER A O 1
ATOM 700 N N . ARG A 1 93 ? -6.164 -1.890 13.108 1.00 73.31 93 ARG A N 1
ATOM 701 C CA . ARG A 1 93 ? -5.946 -2.576 14.394 1.00 73.31 93 ARG A CA 1
ATOM 702 C C . ARG A 1 93 ? -5.763 -4.076 14.138 1.00 73.31 93 ARG A C 1
ATOM 704 O O . ARG A 1 93 ? -6.602 -4.682 13.474 1.00 73.31 93 ARG A O 1
ATOM 711 N N . SER A 1 94 ? -4.672 -4.660 14.631 1.00 71.12 94 SER A N 1
ATOM 712 C CA . SER A 1 94 ? -4.491 -6.109 14.587 1.00 71.12 94 SER A CA 1
ATOM 713 C C . SER A 1 94 ? -5.593 -6.774 15.417 1.00 71.12 94 SER A C 1
ATOM 715 O O . SER A 1 94 ? -5.856 -6.313 16.532 1.00 71.12 94 SER A O 1
ATOM 717 N N . PRO A 1 95 ? -6.231 -7.849 14.922 1.00 68.50 95 PRO A N 1
ATOM 718 C CA . PRO A 1 95 ? -7.117 -8.642 15.769 1.00 68.50 95 PRO A CA 1
ATOM 719 C C . PRO A 1 95 ? -6.330 -9.246 16.941 1.00 68.50 95 PRO A C 1
ATOM 721 O O . PRO A 1 95 ? -6.857 -9.294 18.050 1.00 68.50 95 PRO A O 1
ATOM 724 N N . VAL A 1 96 ? -5.041 -9.544 16.719 1.00 74.19 96 VAL A N 1
ATOM 725 C CA . VAL A 1 96 ? -4.117 -10.141 17.689 1.00 74.19 96 VAL A CA 1
ATOM 726 C C . VAL A 1 96 ? -4.031 -9.303 18.959 1.00 74.19 96 VAL A C 1
ATOM 728 O O . VAL A 1 96 ? -3.538 -8.174 18.938 1.00 74.19 96 VAL A O 1
ATOM 731 N N . GLY A 1 97 ? -4.541 -9.865 20.058 1.00 69.50 97 GLY A N 1
ATOM 732 C CA . GLY A 1 97 ? -4.602 -9.223 21.377 1.00 69.50 97 GLY A CA 1
ATOM 733 C C . GLY A 1 97 ? -5.770 -8.250 21.590 1.00 69.50 97 GLY A C 1
ATOM 734 O O . GLY A 1 97 ? -5.845 -7.613 22.641 1.00 69.50 97 GLY A O 1
ATOM 735 N N . SER A 1 98 ? -6.686 -8.119 20.629 1.00 71.19 98 SER A N 1
ATOM 736 C CA . SER A 1 98 ? -7.893 -7.302 20.782 1.00 71.19 98 SER A CA 1
ATOM 737 C C . SER A 1 98 ? -8.957 -8.006 21.634 1.00 71.19 98 SER A C 1
ATOM 739 O O . SER A 1 98 ? -9.004 -9.232 21.725 1.00 71.19 98 SER A O 1
ATOM 741 N N . CYS A 1 99 ? -9.882 -7.232 22.210 1.00 65.56 99 CYS A N 1
ATOM 742 C CA . CYS A 1 99 ? -11.070 -7.775 22.881 1.00 65.56 99 CYS A CA 1
ATOM 743 C C . CYS A 1 99 ? -12.011 -8.553 21.940 1.00 65.56 99 CYS A C 1
ATOM 745 O O . CYS A 1 99 ? -12.921 -9.223 22.417 1.00 65.56 99 CYS A O 1
ATOM 747 N N . PHE A 1 100 ? -11.799 -8.452 20.622 1.00 65.25 100 PHE A N 1
ATOM 748 C CA . PHE A 1 100 ? -12.521 -9.199 19.594 1.00 65.25 100 PHE A CA 1
ATOM 749 C C . PHE A 1 100 ? -11.923 -10.588 19.335 1.00 65.25 100 PHE A C 1
ATOM 751 O O . PHE A 1 100 ? -12.612 -11.452 18.803 1.00 65.25 100 PHE A O 1
ATOM 758 N N . GLU A 1 101 ? -10.656 -10.806 19.698 1.00 71.31 101 GLU A N 1
ATOM 759 C CA . GLU A 1 101 ? -9.976 -12.092 19.518 1.00 71.31 101 GLU A CA 1
ATOM 760 C C . GLU A 1 101 ? -10.252 -13.056 20.673 1.00 71.31 101 GLU A C 1
ATOM 762 O O . GLU A 1 101 ? -10.422 -14.253 20.465 1.00 71.31 101 GLU A O 1
ATOM 767 N N . ASP A 1 102 ? -10.364 -12.525 21.890 1.00 71.06 102 ASP A N 1
ATOM 768 C CA . ASP A 1 102 ? -10.648 -13.302 23.091 1.00 71.06 102 ASP A CA 1
ATOM 769 C C . ASP A 1 102 ? -11.984 -12.860 23.698 1.00 71.06 102 ASP A C 1
ATOM 771 O O . ASP A 1 102 ? -12.043 -12.075 24.649 1.00 71.06 102 ASP A O 1
ATOM 775 N N . LEU A 1 103 ? -13.071 -13.382 23.118 1.00 64.44 103 LEU A N 1
ATOM 776 C CA . LEU A 1 103 ? -14.460 -13.168 23.555 1.00 64.44 103 LEU A CA 1
ATOM 777 C C . LEU A 1 103 ? -14.696 -13.525 25.035 1.00 64.44 103 LEU A C 1
ATOM 779 O O . LEU A 1 103 ? -15.701 -13.117 25.610 1.00 64.44 103 LEU A O 1
ATOM 783 N N . SER A 1 104 ? -13.789 -14.278 25.666 1.00 69.44 104 SER A N 1
ATOM 784 C CA . SER A 1 104 ? -13.893 -14.644 27.081 1.00 69.44 104 SER A CA 1
ATOM 785 C C . SER A 1 104 ? -13.473 -13.517 28.038 1.00 69.44 104 SER A C 1
ATOM 787 O O . SER A 1 104 ? -13.838 -13.543 29.214 1.00 69.44 104 SER A O 1
ATOM 789 N N . LYS A 1 105 ? -12.747 -12.496 27.553 1.00 68.31 105 LYS A N 1
ATOM 790 C CA . LYS A 1 105 ? -12.248 -11.373 28.375 1.00 68.31 105 LYS A CA 1
ATOM 791 C C . LYS A 1 105 ? -13.239 -10.228 28.545 1.00 68.31 105 LYS A C 1
ATOM 793 O O . LYS A 1 105 ? -12.971 -9.296 29.302 1.00 68.31 105 LYS A O 1
ATOM 798 N N . THR A 1 106 ? -14.374 -10.282 27.863 1.00 75.06 106 THR A N 1
ATOM 799 C CA . THR A 1 106 ? -15.426 -9.270 27.936 1.00 75.06 106 THR A CA 1
ATOM 800 C C . THR A 1 106 ? -16.675 -9.900 28.548 1.00 75.06 106 THR A C 1
ATOM 802 O O . THR A 1 106 ? -17.571 -10.328 27.819 1.00 75.06 106 THR A O 1
ATOM 805 N N . PRO A 1 107 ? -16.757 -9.999 29.896 1.00 78.44 107 PRO A N 1
ATOM 806 C CA . PRO A 1 107 ? -17.983 -10.453 30.537 1.00 78.44 107 PRO A CA 1
ATOM 807 C C . PRO A 1 107 ? -19.142 -9.590 30.028 1.00 78.44 107 PRO A C 1
ATOM 809 O O . PRO A 1 107 ? -19.091 -8.362 30.095 1.00 78.44 107 PRO A O 1
ATOM 812 N N . GLY A 1 108 ? -20.164 -10.235 29.460 1.00 80.25 108 GLY A N 1
ATOM 813 C CA . GLY A 1 108 ? -21.348 -9.539 28.967 1.00 80.25 108 GLY A CA 1
ATOM 814 C C . GLY A 1 108 ? -22.052 -8.757 30.085 1.00 80.25 108 GLY A C 1
ATOM 815 O O . GLY A 1 108 ? -21.792 -8.989 31.267 1.00 80.25 108 GLY A O 1
ATOM 816 N N . PRO A 1 109 ? -23.003 -7.868 29.758 1.00 77.00 109 PRO A N 1
ATOM 817 C CA . PRO A 1 109 ? -23.669 -7.011 30.746 1.00 77.00 109 PRO A CA 1
ATOM 818 C C . PRO A 1 109 ? -24.347 -7.787 31.892 1.00 77.00 109 PRO A C 1
ATOM 820 O O . PRO A 1 109 ? -24.510 -7.250 32.982 1.00 77.00 109 PRO A O 1
ATOM 823 N N . CYS A 1 110 ? -24.695 -9.060 31.675 1.00 79.50 110 CYS A N 1
ATOM 824 C CA . CYS A 1 110 ? -25.307 -9.944 32.671 1.00 79.50 110 CYS A CA 1
ATOM 825 C C . CYS A 1 110 ? -24.319 -10.926 33.345 1.00 79.50 110 CYS A C 1
ATOM 827 O O . CYS A 1 110 ? -24.742 -11.790 34.108 1.00 79.50 110 CYS A O 1
ATOM 829 N N . ALA A 1 111 ? -23.014 -10.839 33.066 1.00 82.62 111 ALA A N 1
ATOM 830 C CA . ALA A 1 111 ? -22.006 -11.769 33.590 1.00 82.62 111 ALA A CA 1
ATOM 831 C C . ALA A 1 111 ? -21.423 -11.350 34.956 1.00 82.62 111 ALA A C 1
ATOM 833 O O . ALA A 1 111 ? -20.639 -12.088 35.553 1.00 82.62 111 ALA A O 1
ATOM 834 N N . TYR A 1 112 ? -21.798 -10.177 35.472 1.00 84.38 112 TYR A N 1
ATOM 835 C CA . TYR A 1 112 ? -21.362 -9.713 36.786 1.00 84.38 112 TYR A CA 1
ATOM 836 C C . TYR A 1 112 ? -22.191 -10.366 37.897 1.00 84.38 112 TYR A C 1
ATOM 838 O O . TYR A 1 112 ? -23.420 -10.312 37.888 1.00 84.38 112 TYR A O 1
ATOM 846 N N . HIS A 1 113 ? -21.520 -10.959 38.885 1.00 85.69 113 HIS A N 1
ATOM 847 C CA . HIS A 1 113 ? -22.181 -11.483 40.076 1.00 85.69 113 HIS A CA 1
ATOM 848 C C . HIS A 1 113 ? -22.525 -10.341 41.040 1.00 85.69 113 HIS A C 1
ATOM 850 O O . HIS A 1 113 ? -21.740 -9.413 41.241 1.00 85.69 113 HIS A O 1
ATOM 856 N N . VAL A 1 114 ? -23.694 -10.422 41.674 1.00 85.19 114 VAL A N 1
ATOM 857 C CA . VAL A 1 114 ? -24.074 -9.470 42.722 1.00 85.19 114 VAL A CA 1
ATOM 858 C C . VAL A 1 114 ? -23.238 -9.761 43.967 1.00 85.19 114 VAL A C 1
ATOM 860 O O . VAL A 1 114 ? -23.385 -10.804 44.602 1.00 85.19 114 VAL A O 1
ATOM 863 N N . VAL A 1 115 ? -22.342 -8.837 44.313 1.00 88.31 115 VAL A N 1
ATOM 864 C CA . VAL A 1 115 ? -21.556 -8.895 45.552 1.00 88.31 115 VAL A CA 1
ATOM 865 C C . VAL A 1 115 ? -22.388 -8.454 46.753 1.00 88.31 115 VAL A C 1
ATOM 867 O O . VAL A 1 115 ? -23.280 -7.612 46.643 1.00 88.31 115 VAL A O 1
ATOM 870 N N . ASN A 1 116 ? -22.078 -8.997 47.933 1.00 87.56 116 ASN A N 1
ATOM 871 C CA . ASN A 1 116 ? -22.745 -8.590 49.165 1.00 87.56 116 ASN A CA 1
ATOM 872 C C . ASN A 1 116 ? -22.434 -7.103 49.469 1.00 87.56 116 ASN A C 1
ATOM 874 O O . ASN A 1 116 ? -21.264 -6.757 49.656 1.00 87.56 116 ASN A O 1
ATOM 878 N N . PRO A 1 117 ? -23.443 -6.215 49.574 1.00 88.94 117 PRO A N 1
ATOM 879 C CA . PRO A 1 117 ? -23.229 -4.783 49.792 1.00 88.94 117 PRO A CA 1
ATOM 880 C C . PRO A 1 117 ? -22.561 -4.453 51.131 1.00 88.94 117 PRO A C 1
ATOM 882 O O . PRO A 1 117 ? -22.003 -3.369 51.289 1.00 88.94 117 PRO A O 1
ATOM 885 N N . MET A 1 118 ? -22.575 -5.388 52.084 1.00 84.81 118 MET A N 1
ATOM 886 C CA . MET A 1 118 ? -21.913 -5.251 53.383 1.00 84.81 118 MET A CA 1
ATOM 887 C C . MET A 1 118 ? -20.377 -5.250 53.291 1.00 84.81 118 MET A C 1
ATOM 889 O O . MET A 1 118 ? -19.720 -5.032 54.303 1.00 84.81 118 MET A O 1
ATOM 893 N N . ILE A 1 119 ? -19.805 -5.518 52.109 1.00 85.88 119 ILE A N 1
ATOM 894 C CA . ILE A 1 119 ? -18.353 -5.487 51.870 1.00 85.88 119 ILE A CA 1
ATOM 895 C C . ILE A 1 119 ? -17.838 -4.045 51.758 1.00 85.88 119 ILE A C 1
ATOM 897 O O . ILE A 1 119 ? -16.734 -3.752 52.203 1.00 85.88 119 ILE A O 1
ATOM 901 N N . TYR A 1 120 ? -18.627 -3.143 51.169 1.00 87.75 120 TYR A N 1
ATOM 902 C CA . TYR A 1 120 ? -18.207 -1.766 50.873 1.00 87.75 120 TYR A CA 1
ATOM 903 C C . TYR A 1 120 ? -19.095 -0.699 51.521 1.00 87.75 120 TYR A C 1
ATOM 905 O O . TYR A 1 120 ? -18.753 0.481 51.497 1.00 87.75 120 TYR A O 1
ATOM 913 N N . LYS A 1 121 ? -20.233 -1.086 52.107 1.00 91.50 121 LYS A N 1
ATOM 914 C CA . LYS A 1 121 ? -21.083 -0.194 52.900 1.00 91.50 121 LYS A CA 1
ATOM 915 C C . LYS A 1 121 ? -20.971 -0.537 54.376 1.00 91.50 121 LYS A C 1
ATOM 917 O O . LYS A 1 121 ? -20.840 -1.702 54.748 1.00 91.50 121 LYS A O 1
ATOM 922 N N . THR A 1 122 ? -21.099 0.483 55.218 1.00 89.50 122 THR A N 1
ATOM 923 C CA . THR A 1 122 ? -21.256 0.307 56.660 1.00 89.50 122 THR A CA 1
ATOM 924 C C . THR A 1 122 ? -22.473 -0.569 56.947 1.00 89.50 122 THR A C 1
ATOM 926 O O . THR A 1 122 ? -23.599 -0.285 56.537 1.00 89.50 122 THR A O 1
ATOM 929 N N . ARG A 1 123 ? -22.220 -1.686 57.631 1.00 86.25 123 ARG A N 1
ATOM 930 C CA . ARG A 1 123 ? -23.225 -2.689 57.974 1.00 86.25 123 ARG A CA 1
ATOM 931 C C . ARG A 1 123 ? -23.998 -2.262 59.216 1.00 86.25 123 ARG A C 1
ATOM 933 O O . ARG A 1 123 ? -23.399 -1.897 60.223 1.00 86.25 123 ARG A O 1
ATOM 940 N N . ALA A 1 124 ? -25.324 -2.369 59.159 1.00 87.50 124 ALA A N 1
ATOM 941 C CA . ALA A 1 124 ? -26.170 -2.207 60.335 1.00 87.50 124 ALA A CA 1
ATOM 942 C C . ALA A 1 124 ? -25.860 -3.302 61.378 1.00 87.50 124 ALA A C 1
ATOM 944 O O . ALA A 1 124 ? -25.541 -4.437 60.997 1.00 87.50 124 ALA A O 1
ATOM 945 N N . PRO A 1 125 ? -25.949 -2.999 62.683 1.00 85.25 125 PRO A N 1
ATOM 946 C CA . PRO A 1 125 ? -25.685 -3.987 63.719 1.00 85.25 125 PRO A CA 1
ATOM 947 C C . PRO A 1 125 ? -26.674 -5.159 63.608 1.00 85.25 125 PRO A C 1
ATOM 949 O O . PRO A 1 125 ? -27.882 -4.963 63.496 1.00 85.25 125 PRO A O 1
ATOM 952 N N . GLN A 1 126 ? -26.156 -6.390 63.611 1.00 83.25 126 GLN A N 1
ATOM 953 C CA . GLN A 1 126 ? -26.977 -7.601 63.611 1.00 83.25 126 GLN A CA 1
ATOM 954 C C . GLN A 1 126 ? -27.125 -8.141 65.027 1.00 83.25 126 GLN A C 1
ATOM 956 O O . GLN A 1 126 ? -26.142 -8.552 65.646 1.00 83.25 126 GLN A O 1
ATOM 961 N N . PHE A 1 127 ? -28.368 -8.203 65.491 1.00 82.06 127 PHE A N 1
ATOM 962 C CA . PHE A 1 127 ? -28.730 -8.766 66.783 1.00 82.06 127 PHE A CA 1
ATOM 963 C C . PHE A 1 127 ? -29.532 -10.052 66.586 1.00 82.06 127 PHE A C 1
ATOM 965 O O . PHE A 1 127 ? -30.363 -10.152 65.686 1.00 82.06 127 PHE A O 1
ATOM 972 N N . THR A 1 128 ? -29.281 -11.041 67.437 1.00 79.06 128 THR A N 1
ATOM 973 C CA . THR A 1 128 ? -30.075 -12.267 67.532 1.00 79.06 128 THR A CA 1
ATOM 974 C C . THR A 1 128 ? -30.584 -12.371 68.962 1.00 79.06 128 THR A C 1
ATOM 976 O O . THR A 1 128 ? -29.786 -12.306 69.891 1.00 79.06 128 THR A O 1
ATOM 979 N N . MET A 1 129 ? -31.895 -12.537 69.146 1.00 81.69 129 MET A N 1
ATOM 980 C CA . MET A 1 129 ? -32.508 -12.689 70.478 1.00 81.69 129 MET A CA 1
ATOM 981 C C . MET A 1 129 ? -32.238 -14.064 71.109 1.00 81.69 129 MET A C 1
ATOM 983 O O . MET A 1 129 ? -32.452 -14.257 72.300 1.00 81.69 129 MET A O 1
ATOM 987 N N . LEU A 1 130 ? -31.764 -15.023 70.310 1.00 80.81 130 LEU A N 1
ATOM 988 C CA . LEU A 1 130 ? -31.343 -16.342 70.765 1.00 80.81 130 LEU A CA 1
ATOM 989 C C . LEU A 1 130 ? -29.827 -16.375 70.968 1.00 80.81 130 LEU A C 1
ATOM 991 O O . LEU A 1 130 ? -29.065 -15.804 70.180 1.00 80.81 130 LEU A O 1
ATOM 995 N N . GLY A 1 131 ? -29.394 -17.078 72.017 1.00 76.25 131 GLY A N 1
ATOM 996 C CA . GLY A 1 131 ? -27.983 -17.365 72.247 1.00 76.25 131 GLY A CA 1
ATOM 997 C C . GLY A 1 131 ? -27.400 -18.124 71.058 1.00 76.25 131 GLY A C 1
ATOM 998 O O . GLY A 1 131 ? -28.005 -19.079 70.571 1.00 76.25 131 GLY A O 1
ATOM 999 N N . ARG A 1 132 ? -26.223 -17.702 70.584 1.00 70.00 132 ARG A N 1
ATOM 1000 C CA . ARG A 1 132 ? -25.482 -18.396 69.524 1.00 70.00 132 ARG A CA 1
ATOM 1001 C C . ARG A 1 132 ? -25.006 -19.745 70.054 1.00 70.00 132 ARG A C 1
ATOM 1003 O O . ARG A 1 132 ? -23.892 -19.866 70.555 1.00 70.00 132 ARG A O 1
ATOM 1010 N N . THR A 1 133 ? -25.858 -20.756 69.979 1.00 67.50 133 THR A N 1
ATOM 1011 C CA . THR A 1 133 ? -25.452 -22.135 70.216 1.00 67.50 133 THR A CA 1
ATOM 1012 C C . THR A 1 133 ? -24.673 -22.561 68.985 1.00 67.50 133 THR A C 1
ATOM 1014 O O . THR A 1 133 ? -25.228 -22.686 67.895 1.00 67.50 133 THR A O 1
ATOM 1017 N N . LEU A 1 134 ? -23.361 -22.745 69.131 1.00 67.81 134 LEU A N 1
ATOM 1018 C CA . LEU A 1 134 ? -22.653 -23.587 68.179 1.00 67.81 134 LEU A CA 1
ATOM 1019 C C . LEU A 1 134 ? -23.362 -24.946 68.238 1.00 67.81 134 LEU A C 1
ATOM 1021 O O . LEU A 1 134 ? -23.508 -25.473 69.348 1.00 67.81 134 LEU A O 1
ATOM 1025 N N . PRO A 1 135 ? -23.847 -25.508 67.114 1.00 70.75 135 PRO A N 1
ATOM 1026 C CA . PRO A 1 135 ? -24.280 -26.894 67.140 1.00 70.75 135 PRO A CA 1
ATOM 1027 C C . PRO A 1 135 ? -23.112 -27.705 67.715 1.00 70.75 135 PRO A C 1
ATOM 1029 O O . PRO A 1 135 ? -21.960 -27.399 67.374 1.00 70.75 135 PRO A O 1
ATOM 1032 N N . PRO A 1 136 ? -23.361 -28.667 68.624 1.00 66.94 136 PRO A N 1
ATOM 1033 C CA . PRO A 1 136 ? -22.296 -29.494 69.164 1.00 66.94 136 PRO A CA 1
ATOM 1034 C C . PRO A 1 136 ? -21.469 -30.010 67.992 1.00 66.94 136 PRO A C 1
ATOM 1036 O O . PRO A 1 136 ? -22.005 -30.673 67.103 1.00 66.94 136 PRO A O 1
ATOM 1039 N N . ARG A 1 137 ? -20.188 -29.627 67.939 1.00 63.34 137 ARG A N 1
ATOM 1040 C CA . ARG A 1 137 ? -19.271 -30.107 66.905 1.00 63.34 137 ARG A CA 1
ATOM 1041 C C . ARG A 1 137 ? -19.354 -31.626 66.962 1.00 63.34 137 ARG A C 1
ATOM 1043 O O . ARG A 1 137 ? -19.180 -32.180 68.047 1.00 63.34 137 ARG A O 1
ATOM 1050 N N . GLU A 1 138 ? -19.708 -32.261 65.848 1.00 62.34 138 GLU A N 1
ATOM 1051 C CA . GLU A 1 138 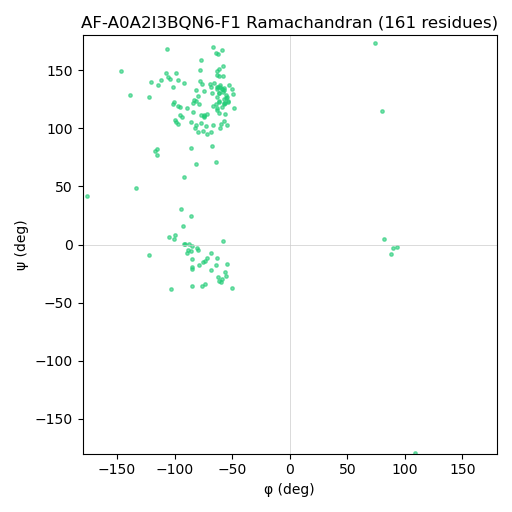? -19.985 -33.696 65.748 1.00 62.34 138 GLU A CA 1
ATOM 1052 C C . GLU A 1 138 ? -18.732 -34.538 66.049 1.00 62.34 138 GLU A C 1
ATOM 1054 O O . GLU A 1 138 ? -18.136 -35.150 65.174 1.00 62.34 138 GLU A O 1
ATOM 1059 N N . ASN A 1 139 ? -18.311 -34.568 67.309 1.00 60.22 139 ASN A N 1
ATOM 1060 C CA . ASN A 1 139 ? -17.225 -35.397 67.820 1.00 60.22 139 ASN A CA 1
ATOM 1061 C C . ASN A 1 139 ? -17.777 -36.577 68.635 1.00 60.22 139 ASN A C 1
ATOM 1063 O O . ASN A 1 139 ? -17.022 -37.324 69.257 1.00 60.22 139 ASN A O 1
ATOM 1067 N N . THR A 1 140 ? -19.097 -36.768 68.649 1.00 68.12 140 THR A N 1
ATOM 1068 C CA . THR A 1 140 ? -19.720 -37.973 69.190 1.00 68.12 140 THR A CA 1
ATOM 1069 C C . THR A 1 140 ? -19.553 -39.084 68.164 1.00 68.12 140 THR A C 1
ATOM 1071 O O . THR A 1 140 ? -20.162 -39.039 67.096 1.00 68.12 140 THR A O 1
ATOM 1074 N N . LYS A 1 141 ? -18.739 -40.097 68.480 1.00 68.06 141 LYS A N 1
ATOM 1075 C CA . LYS A 1 141 ? -18.733 -41.361 67.734 1.00 68.06 141 LYS A CA 1
ATOM 1076 C C . LYS A 1 141 ? -20.133 -41.959 67.863 1.00 68.06 141 LYS A C 1
ATOM 1078 O O . LYS A 1 141 ? -20.463 -42.496 68.914 1.00 68.06 141 LYS A O 1
ATOM 1083 N N . LYS A 1 142 ? -20.967 -41.794 66.836 1.00 74.75 142 LYS A N 1
ATOM 1084 C CA . LYS A 1 142 ? -22.295 -42.407 66.740 1.00 74.75 142 LYS A CA 1
ATOM 1085 C C . LYS A 1 142 ? -22.071 -43.841 66.235 1.00 74.75 142 LYS A C 1
ATOM 1087 O O . LYS A 1 142 ? -21.782 -43.994 65.048 1.00 74.75 142 LYS A O 1
ATOM 1092 N N . PRO A 1 143 ? -22.080 -44.874 67.104 1.00 77.69 143 PRO A N 1
ATOM 1093 C CA . PRO A 1 143 ? -21.905 -46.251 66.654 1.00 77.69 143 PRO A CA 1
ATOM 1094 C C . PRO A 1 143 ? -22.997 -46.588 65.633 1.00 77.69 143 PRO A C 1
ATOM 1096 O O . PRO A 1 143 ? -24.172 -46.304 65.856 1.00 77.69 143 PRO A O 1
ATOM 1099 N N . GLY A 1 144 ? -22.607 -47.161 64.492 1.00 79.62 144 GLY A N 1
ATOM 1100 C CA . GLY A 1 144 ? -23.571 -47.657 63.511 1.00 79.62 144 GLY A CA 1
ATOM 1101 C C . GLY A 1 144 ? -24.438 -48.777 64.107 1.00 79.62 144 GLY A C 1
ATOM 1102 O O . GLY A 1 144 ? -24.056 -49.372 65.116 1.00 79.62 144 GLY A O 1
ATOM 1103 N N . PRO A 1 145 ? -25.575 -49.123 63.485 1.00 72.44 145 PRO A N 1
ATOM 1104 C CA . PRO A 1 145 ? -26.519 -50.111 64.022 1.00 72.44 145 PRO A CA 1
ATOM 1105 C C . PRO A 1 145 ? -25.886 -51.485 64.324 1.00 72.44 145 PRO A C 1
ATOM 1107 O O . PRO A 1 145 ? -26.322 -52.169 65.240 1.00 72.44 145 PRO A O 1
ATOM 1110 N N . ALA A 1 146 ? -24.808 -51.859 63.626 1.00 71.94 146 ALA A N 1
ATOM 1111 C CA . ALA A 1 146 ? -24.062 -53.105 63.842 1.00 71.94 146 ALA A CA 1
ATOM 1112 C C . ALA A 1 146 ? -22.978 -53.036 64.944 1.00 71.94 146 ALA A C 1
ATOM 1114 O O . ALA A 1 146 ? -22.290 -54.020 65.200 1.00 71.94 146 ALA A O 1
ATOM 1115 N N . SER A 1 147 ? -22.780 -51.883 65.585 1.00 75.44 147 SER A N 1
ATOM 1116 C CA . SER A 1 147 ? -21.722 -51.679 66.586 1.00 75.44 147 SER A CA 1
ATOM 1117 C C . SER A 1 147 ? -22.179 -51.985 68.022 1.00 75.44 147 SER A C 1
ATOM 1119 O O . SER A 1 147 ? -21.381 -51.862 68.953 1.00 75.44 147 SER A O 1
ATOM 1121 N N . TYR A 1 148 ? -23.437 -52.391 68.212 1.00 72.88 148 TYR A N 1
ATOM 1122 C CA . TYR A 1 148 ? -23.979 -52.827 69.497 1.00 72.88 148 TYR A CA 1
ATOM 1123 C C . TYR A 1 148 ? -23.865 -54.354 69.614 1.00 72.88 148 TYR A C 1
ATOM 1125 O O . TYR A 1 148 ? -24.558 -55.088 68.917 1.00 72.88 148 TYR A O 1
ATOM 1133 N N . SER A 1 149 ? -22.986 -54.848 70.491 1.00 73.81 149 SER A N 1
ATOM 1134 C CA . SER A 1 149 ? -22.880 -56.280 70.814 1.00 73.81 149 SER A CA 1
ATOM 1135 C C . SER A 1 149 ? -23.613 -56.563 72.126 1.00 73.81 149 SER A C 1
ATOM 1137 O O . SER A 1 149 ? -23.122 -56.198 73.193 1.00 73.81 149 SER A O 1
ATOM 1139 N N . VAL A 1 150 ? -24.778 -57.211 72.059 1.00 66.88 150 VAL A N 1
ATOM 1140 C CA . VAL A 1 150 ? -25.573 -57.590 73.245 1.00 66.88 150 VAL A CA 1
ATOM 1141 C C . VAL A 1 150 ? -24.906 -58.682 74.094 1.00 66.88 150 VAL A C 1
ATOM 1143 O O . VAL A 1 150 ? -25.136 -58.753 75.297 1.00 66.88 150 VAL A O 1
ATOM 1146 N N . ASP A 1 151 ? -23.992 -59.456 73.505 1.00 67.12 151 ASP A N 1
ATOM 1147 C CA . ASP A 1 151 ? -23.371 -60.628 74.144 1.00 67.12 151 ASP A CA 1
ATOM 1148 C C . ASP A 1 151 ? -22.237 -60.298 75.127 1.00 67.12 151 ASP A C 1
ATOM 1150 O O . ASP A 1 151 ? -21.690 -61.186 75.775 1.00 67.12 151 ASP A O 1
ATOM 1154 N N . LYS A 1 152 ? -21.849 -59.021 75.250 1.00 62.31 152 LYS A N 1
ATOM 1155 C CA . LYS A 1 152 ? -20.742 -58.589 76.127 1.00 62.31 152 LYS A CA 1
ATOM 1156 C C . LYS A 1 152 ? -21.206 -58.017 77.468 1.00 62.31 152 LYS A C 1
ATOM 1158 O O . LYS A 1 152 ? -20.391 -57.480 78.218 1.00 62.31 152 LYS A O 1
ATOM 1163 N N . VAL A 1 153 ? -22.496 -58.116 77.788 1.00 62.06 153 VAL A N 1
ATOM 1164 C CA . VAL A 1 153 ? -23.031 -57.638 79.069 1.00 62.06 153 VAL A CA 1
ATOM 1165 C C . VAL A 1 153 ? -22.734 -58.667 80.162 1.00 62.06 153 VAL A C 1
ATOM 1167 O O . VAL A 1 153 ? -23.463 -59.638 80.347 1.00 62.06 153 VAL A O 1
ATOM 1170 N N . VAL A 1 154 ? -21.656 -58.446 80.916 1.00 63.50 154 VAL A N 1
ATOM 1171 C CA . VAL A 1 154 ? -21.378 -59.194 82.149 1.00 63.50 154 VAL A CA 1
ATOM 1172 C C . VAL A 1 154 ? -22.191 -58.568 83.279 1.00 63.50 154 VAL A C 1
ATOM 1174 O O . VAL A 1 154 ? -21.846 -57.507 83.796 1.00 63.50 154 VAL A O 1
ATOM 1177 N N . TRP A 1 155 ? -23.292 -59.214 83.663 1.00 58.56 155 TRP A N 1
ATOM 1178 C CA . TRP A 1 155 ? -24.062 -58.817 84.840 1.00 58.56 155 TRP A CA 1
ATOM 1179 C C . TRP A 1 155 ? -23.349 -59.292 86.110 1.00 58.56 155 TRP A C 1
ATOM 1181 O O . TRP A 1 155 ? -23.398 -60.474 86.460 1.00 58.56 155 TRP A O 1
ATOM 1191 N N . SER A 1 156 ? -22.697 -58.384 86.834 1.00 63.34 156 SER A N 1
ATOM 1192 C CA . SER A 1 156 ? -22.227 -58.671 88.187 1.00 63.34 156 SER A CA 1
ATOM 1193 C C . SER A 1 156 ? -23.423 -58.662 89.146 1.00 63.34 156 SER A C 1
ATOM 1195 O O . SER A 1 156 ? -24.041 -57.632 89.414 1.00 63.34 156 SER A O 1
ATOM 1197 N N . ARG A 1 157 ? -23.788 -59.835 89.682 1.00 56.69 157 ARG A N 1
ATOM 1198 C CA . ARG A 1 157 ? -24.755 -59.916 90.787 1.00 56.69 157 ARG A CA 1
ATOM 1199 C C . ARG A 1 157 ? -24.124 -59.288 92.031 1.00 56.69 157 ARG A C 1
ATOM 1201 O O . ARG A 1 157 ? -23.302 -59.918 92.687 1.00 56.69 157 ARG A O 1
ATOM 1208 N N . GLY A 1 158 ? -24.532 -58.063 92.355 1.00 58.44 158 GLY A N 1
ATOM 1209 C CA . GLY A 1 158 ? -24.229 -57.441 93.641 1.00 58.44 158 GLY A CA 1
ATOM 1210 C C . GLY A 1 158 ? -24.735 -58.308 94.798 1.00 58.44 158 GLY A C 1
ATOM 1211 O O . GLY A 1 158 ? -25.866 -58.806 94.772 1.00 58.44 158 GLY A O 1
ATOM 1212 N N . SER A 1 159 ? -23.882 -58.515 95.800 1.00 59.41 159 SER A N 1
ATOM 1213 C CA . SER A 1 159 ? -24.196 -59.236 97.032 1.00 59.41 159 SER A CA 1
ATOM 1214 C C . SER A 1 159 ? -25.359 -58.559 97.759 1.00 59.41 159 SER A C 1
ATOM 1216 O O . SER A 1 159 ? -25.247 -57.408 98.179 1.00 59.41 159 SER A O 1
ATOM 1218 N N . ARG A 1 160 ? -26.477 -59.274 97.932 1.00 56.16 160 ARG A N 1
ATOM 1219 C CA . ARG A 1 160 ? -27.564 -58.835 98.815 1.00 56.16 160 ARG A CA 1
ATOM 1220 C C . ARG A 1 160 ? -27.103 -59.002 100.261 1.00 56.16 160 ARG A C 1
ATOM 1222 O O . ARG A 1 160 ? -27.109 -60.119 100.772 1.00 56.16 160 ARG A O 1
ATOM 1229 N N . GLY A 1 161 ? -26.715 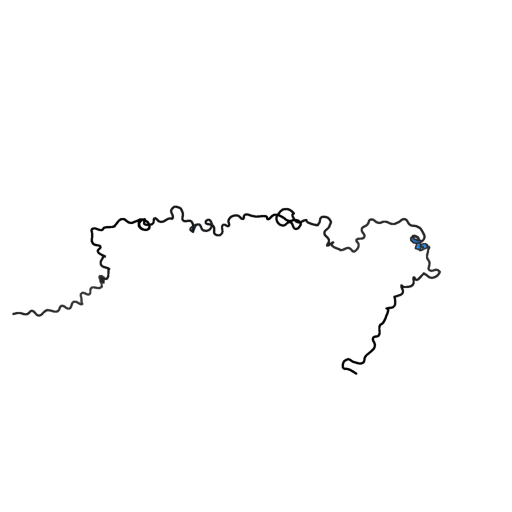-57.905 100.902 1.00 49.47 161 GLY A N 1
ATOM 1230 C CA . GLY A 1 161 ? -26.609 -57.852 102.357 1.00 49.47 161 GLY A CA 1
ATOM 1231 C C . GLY A 1 161 ? -28.004 -57.981 102.969 1.00 49.47 161 GLY A C 1
ATOM 1232 O O . GLY A 1 161 ? -28.883 -57.176 102.669 1.00 49.47 161 GLY A O 1
ATOM 1233 N N . ARG A 1 162 ? -28.219 -59.032 103.767 1.00 49.41 162 ARG A N 1
ATOM 1234 C CA . ARG A 1 162 ? -29.287 -59.097 104.773 1.00 49.41 162 ARG A CA 1
ATOM 1235 C C . ARG A 1 162 ? -28.703 -58.585 106.087 1.00 49.41 162 ARG A C 1
ATOM 1237 O O . ARG A 1 162 ? -27.594 -58.997 106.423 1.00 49.41 162 ARG A O 1
ATOM 1244 N N . GLY A 1 163 ? -29.471 -57.791 106.824 1.00 41.94 163 GLY A N 1
ATOM 1245 C CA . GLY 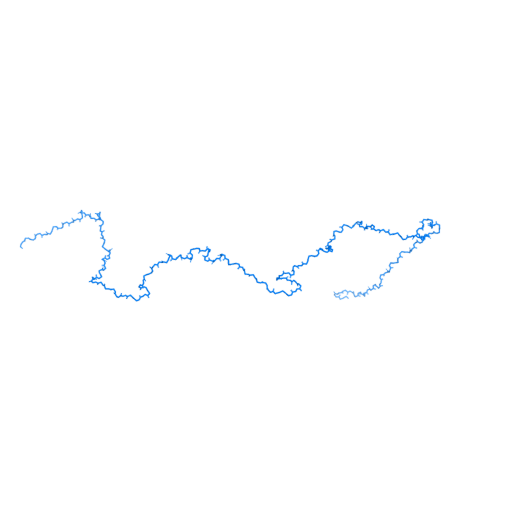A 1 163 ? -29.140 -57.321 108.169 1.00 41.94 163 GLY A CA 1
ATOM 1246 C C . GLY A 1 163 ? -29.549 -55.880 108.341 1.00 41.94 163 GLY A C 1
ATOM 1247 O O . GLY A 1 163 ? -28.721 -55.024 107.975 1.00 41.94 163 GLY A O 1
#

Sequence (163 aa):
MTVRGTVGSPAFSIYGRLSHTAPVLTPGPGRYYPERARNVTYPSAPRHTIAPRNWGILAKQETPGPGSYTVPSLLGSRVISKVSAPTYSIYSRSPVGSCFEDLSKTPGPCAYHVVNPMIYKTRAPQFTMLGRTLPPRENTKKPGPASYSVDKVVWSRGSRGRG

Foldseek 3Di:
DPPPDDDDDDDDDDDDDDPPDPPPDDDDPPPDDVVVVCPPVDPDDDDDDPDDPCVPPPPPPPDQDVVSDDDPDPDDPPRVVDDDDDDDDDDDDDPVPDCNVCVVVDQPPPNDDDDDVVVPDPDDDDDDPDDPDPDPPPPPPPDDPVRDDPVPDDDDDDDDDDD

Mean predicted aligned error: 23.72 Å

pLDDT: mean 72.69, std 9.32, range [39.19, 91.5]

InterPro domains:
  IPR010736 Sperm-tail PG-rich repeat [PF07004] (26-53)
  IPR010736 Sperm-tail PG-rich repeat [PF07004] (63-95)
  IPR010736 Sperm-tail PG-rich repeat [PF07004] (106-134)
  IPR010736 Sperm-tail PG-rich repeat [PF07004] (143-156)
  IPR051291 Ciliary Microtubule Associated [PTHR21580] (8-154)